Protein AF-A0A7M1KUG9-F1 (afdb_monomer_lite)

pLDDT: mean 76.92, std 13.86, range [41.53, 93.56]

Sequence (153 aa):
MKVLRDFGQHFSLPITNFSKEIDIVSGEITCELIIEKNHLEKNKGKNDKNDRYISSIELEEINVLNYLPEWEKNILDLFSIVTKEFCLSIDKNTTKILREYFQPHKDGDYFFSPDSISLGEDVGGSFYSKETFYFDENAMLIMVSIINTIDNQ

Foldseek 3Di:
DVLQVVLVVPDPRQFPDWDWDADPVVRDIDIFGKHFLVSSCVCPPVDPVSNVVSVPDPDRIDGVVVCVVVVVVVVLVVLLVVLVVVLVVDDPVVNVVLQVVAPFDDDPQWTDHQFWIFGFDDDPNDTDGPDIGGDPPVPRVSSRSNHVSPPVD

Structure (mmCIF, N/CA/C/O backbone):
data_AF-A0A7M1KUG9-F1
#
_entry.id   AF-A0A7M1KUG9-F1
#
loop_
_atom_site.group_PDB
_atom_site.id
_atom_site.type_symbol
_atom_site.label_atom_id
_atom_site.label_alt_id
_atom_site.label_comp_id
_atom_site.label_asym_id
_atom_site.label_entity_id
_atom_site.label_seq_id
_atom_site.pdbx_PDB_ins_code
_atom_site.Cartn_x
_atom_site.Cartn_y
_atom_site.Cartn_z
_atom_site.occupancy
_atom_site.B_iso_or_equiv
_atom_site.auth_seq_id
_atom_site.auth_comp_id
_atom_site.auth_asym_id
_atom_site.auth_atom_id
_atom_site.pdbx_PDB_model_num
ATOM 1 N N . MET A 1 1 ? -6.012 -4.356 4.161 1.00 75.94 1 MET A N 1
ATOM 2 C CA . MET A 1 1 ? -6.398 -3.314 3.172 1.00 75.94 1 MET A CA 1
ATOM 3 C C . MET A 1 1 ? -7.556 -3.677 2.233 1.00 75.94 1 MET A C 1
ATOM 5 O O . MET A 1 1 ? -8.439 -2.847 2.073 1.00 75.94 1 MET A O 1
ATOM 9 N N . LYS A 1 2 ? -7.643 -4.884 1.638 1.00 83.31 2 LYS A N 1
ATOM 10 C CA . LYS A 1 2 ? -8.775 -5.249 0.747 1.00 83.31 2 LYS A CA 1
ATOM 11 C C . LYS A 1 2 ? -10.164 -5.035 1.374 1.00 83.31 2 LYS A C 1
ATOM 13 O O . LYS A 1 2 ? -11.034 -4.464 0.730 1.00 83.31 2 LYS A O 1
ATOM 18 N N . VAL A 1 3 ? -10.351 -5.464 2.624 1.00 86.44 3 VAL A N 1
ATOM 19 C CA . VAL A 1 3 ? -11.620 -5.286 3.354 1.00 86.44 3 VAL A CA 1
ATOM 20 C C . VAL A 1 3 ? -12.005 -3.809 3.464 1.00 86.44 3 VAL A C 1
ATOM 22 O O . VAL A 1 3 ? -13.158 -3.473 3.227 1.00 86.44 3 VAL A O 1
ATOM 25 N N . LEU A 1 4 ? -11.042 -2.923 3.740 1.00 84.56 4 LEU A N 1
ATOM 26 C CA . LEU A 1 4 ? -11.269 -1.476 3.799 1.00 84.56 4 LEU A CA 1
ATOM 27 C C . LEU A 1 4 ? -11.642 -0.883 2.441 1.00 84.56 4 LEU A C 1
ATOM 29 O O . LEU A 1 4 ? -12.549 -0.063 2.369 1.00 84.56 4 LEU A O 1
ATOM 33 N N . ARG A 1 5 ? -10.991 -1.326 1.362 1.00 83.81 5 ARG A N 1
ATOM 34 C CA . ARG A 1 5 ? -11.351 -0.925 -0.004 1.00 83.81 5 ARG A CA 1
ATOM 35 C C . ARG A 1 5 ? -12.780 -1.344 -0.346 1.00 83.81 5 ARG A C 1
ATOM 37 O O . ARG A 1 5 ? -13.555 -0.519 -0.811 1.00 83.81 5 ARG A O 1
ATOM 44 N N . ASP A 1 6 ? -13.122 -2.612 -0.121 1.00 83.19 6 ASP A N 1
ATOM 45 C CA . ASP A 1 6 ? -14.460 -3.144 -0.408 1.00 83.19 6 ASP A CA 1
ATOM 46 C C . ASP A 1 6 ? -15.524 -2.446 0.465 1.00 83.19 6 ASP A C 1
ATOM 48 O O . ASP A 1 6 ? -16.630 -2.172 0.009 1.00 83.19 6 ASP A O 1
ATOM 52 N N . PHE A 1 7 ? -15.178 -2.084 1.704 1.00 84.81 7 PHE A N 1
ATOM 53 C CA . PHE A 1 7 ? -16.021 -1.250 2.557 1.00 84.81 7 PHE A CA 1
ATOM 54 C C . PHE A 1 7 ? -16.222 0.159 1.978 1.00 84.81 7 PHE A C 1
ATOM 56 O O . PHE A 1 7 ? -17.357 0.628 1.875 1.00 84.81 7 PHE A O 1
ATOM 63 N N . GLY A 1 8 ? -15.129 0.783 1.528 1.00 83.19 8 GLY A N 1
ATOM 64 C CA . GLY A 1 8 ? -15.079 2.107 0.905 1.00 83.19 8 GLY A CA 1
ATOM 65 C C . GLY A 1 8 ? -15.936 2.267 -0.358 1.00 83.19 8 GLY A C 1
ATOM 66 O O . GLY A 1 8 ? -16.304 3.378 -0.721 1.00 83.19 8 GLY A O 1
ATOM 67 N N . GLN A 1 9 ? -16.290 1.165 -1.027 1.00 81.12 9 GLN A N 1
ATOM 68 C CA . GLN A 1 9 ? -17.171 1.180 -2.205 1.00 81.12 9 GLN A CA 1
ATOM 69 C C . GLN A 1 9 ? -18.632 1.497 -1.865 1.00 81.12 9 GLN A C 1
ATOM 71 O O . GLN A 1 9 ? -19.404 1.886 -2.742 1.00 81.12 9 GLN A O 1
ATOM 76 N N . HIS A 1 10 ? -19.030 1.296 -0.610 1.00 80.81 10 HIS A N 1
ATOM 77 C CA . HIS A 1 10 ? -20.413 1.454 -0.160 1.00 80.81 10 HIS A CA 1
ATOM 78 C C . HIS A 1 10 ? -20.559 2.488 0.959 1.00 80.81 10 HIS A C 1
ATOM 80 O O . HIS A 1 10 ? -21.658 2.993 1.181 1.00 80.81 10 HIS A O 1
ATOM 86 N N . PHE A 1 11 ? -19.463 2.813 1.644 1.00 79.75 11 PHE A N 1
ATOM 87 C CA . PHE A 1 11 ? -19.434 3.699 2.801 1.00 79.75 11 PHE A CA 1
ATOM 88 C C . PHE A 1 11 ? -18.160 4.546 2.801 1.00 79.75 11 PHE A C 1
ATOM 90 O O . PHE A 1 11 ? -17.159 4.177 2.198 1.00 79.75 11 PHE A O 1
ATOM 97 N N . SER A 1 12 ? -18.162 5.660 3.530 1.00 82.31 12 SER A N 1
ATOM 98 C CA . SER A 1 12 ? -16.920 6.373 3.855 1.00 82.31 12 SER A CA 1
ATOM 99 C C . SER A 1 12 ? -16.001 5.495 4.711 1.00 82.31 12 SER A C 1
ATOM 101 O O . SER A 1 12 ? -16.484 4.642 5.458 1.00 82.31 12 SER A O 1
ATOM 103 N N . LEU A 1 13 ? -14.681 5.706 4.626 1.00 81.62 13 LEU A N 1
ATOM 104 C CA . LEU A 1 13 ? -13.718 4.956 5.437 1.00 81.62 13 LEU A CA 1
ATOM 105 C C . LEU A 1 13 ? -14.063 5.072 6.934 1.00 81.62 13 LEU A C 1
ATOM 107 O O . LEU A 1 13 ? -14.314 6.182 7.408 1.00 81.62 13 LEU A O 1
ATOM 111 N N . PRO A 1 14 ? -14.072 3.957 7.687 1.00 85.81 14 PRO A N 1
ATOM 112 C CA . PRO A 1 14 ? -14.559 3.927 9.062 1.00 85.81 14 PRO A CA 1
ATOM 113 C C . PRO A 1 14 ? -13.484 4.370 10.063 1.00 85.81 14 PRO A C 1
ATOM 115 O O . PRO A 1 14 ? -13.238 3.682 11.048 1.00 85.81 14 PRO A O 1
ATOM 118 N N . ILE A 1 15 ? -12.815 5.489 9.787 1.00 89.06 15 ILE A N 1
ATOM 119 C CA . ILE A 1 15 ? -11.797 6.055 10.675 1.00 89.06 15 ILE A CA 1
ATOM 120 C C . ILE A 1 15 ? -12.512 6.597 11.911 1.00 89.06 15 ILE A C 1
ATOM 122 O O . ILE A 1 15 ? -13.331 7.510 11.804 1.00 89.06 15 ILE A O 1
ATOM 126 N N . THR A 1 16 ? -12.221 6.009 13.066 1.00 91.00 16 THR A N 1
ATOM 127 C CA . THR A 1 16 ? -12.818 6.394 14.348 1.00 91.00 16 THR A CA 1
ATOM 128 C C . THR A 1 16 ? -11.923 7.352 15.116 1.00 91.00 16 THR A C 1
ATOM 130 O O . THR A 1 16 ? -12.433 8.231 15.807 1.00 91.00 16 THR A O 1
ATOM 133 N N . ASN A 1 17 ? -10.601 7.238 14.961 1.00 91.56 17 ASN A N 1
ATOM 134 C CA . ASN A 1 17 ?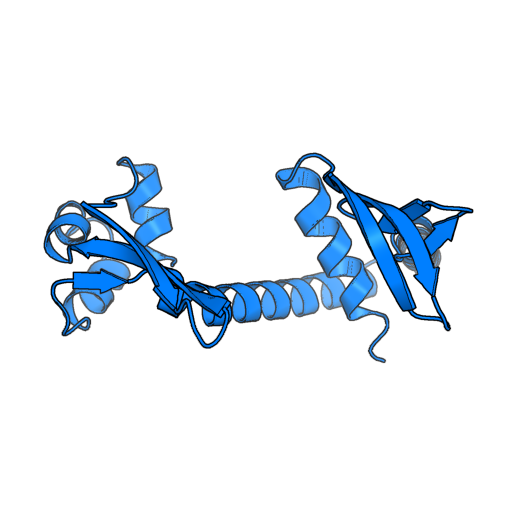 -9.659 8.136 15.613 1.00 91.56 17 ASN A CA 1
ATOM 135 C C . ASN A 1 17 ? -8.363 8.312 14.809 1.00 91.56 17 ASN A C 1
ATOM 137 O O . ASN A 1 17 ? -7.989 7.468 13.992 1.00 91.56 17 ASN A O 1
ATOM 141 N N . PHE A 1 18 ? -7.669 9.414 15.075 1.00 91.31 18 PHE A N 1
ATOM 142 C CA . PHE A 1 18 ? -6.322 9.686 14.594 1.00 91.31 18 PHE A CA 1
ATOM 143 C C . PHE A 1 18 ? -5.484 10.209 15.759 1.00 91.31 18 PHE A C 1
ATOM 145 O O . PHE A 1 18 ? -5.849 11.209 16.381 1.00 91.31 18 PHE A O 1
ATOM 152 N N . SER A 1 19 ? -4.364 9.549 16.040 1.00 90.94 19 SER A N 1
ATOM 153 C CA . SER A 1 19 ? -3.404 9.984 17.051 1.00 90.94 19 SER A CA 1
ATOM 154 C C . SER A 1 19 ? -2.059 10.287 16.390 1.00 90.94 19 SER A C 1
ATOM 156 O O . SER A 1 19 ? -1.657 9.669 15.400 1.00 90.94 19 SER A O 1
ATOM 158 N N . LYS A 1 20 ? -1.377 11.299 16.924 1.00 92.06 20 LYS A N 1
ATOM 159 C CA . LYS A 1 20 ? -0.014 11.651 16.544 1.00 92.06 20 LYS A CA 1
ATOM 160 C C . LYS A 1 20 ? 0.762 11.956 17.811 1.00 92.06 20 LYS A C 1
ATOM 162 O O . LYS A 1 20 ? 0.441 12.913 18.513 1.00 92.06 20 LYS A O 1
ATOM 167 N N . GLU A 1 21 ? 1.796 11.175 18.056 1.00 91.38 21 GLU A N 1
ATOM 168 C CA . GLU A 1 21 ? 2.724 11.360 19.158 1.00 91.38 21 GLU A CA 1
ATOM 169 C C . GLU A 1 21 ? 4.094 11.739 18.609 1.00 91.38 21 GLU A C 1
ATOM 171 O O . GLU A 1 21 ? 4.510 11.282 17.544 1.00 91.38 21 GLU A O 1
ATOM 176 N N . ILE A 1 22 ? 4.768 12.635 19.321 1.00 92.44 22 ILE A N 1
ATOM 177 C CA . ILE A 1 22 ? 6.115 13.080 18.983 1.00 92.44 22 ILE A CA 1
ATOM 178 C C . ILE A 1 22 ? 6.957 12.879 20.231 1.00 92.44 22 ILE A C 1
ATOM 180 O O . ILE A 1 22 ? 6.724 13.536 21.250 1.00 92.44 22 ILE A O 1
ATOM 184 N N . ASP A 1 23 ? 7.934 11.988 20.147 1.00 90.69 23 ASP A N 1
ATOM 185 C CA . ASP A 1 23 ? 8.963 11.887 21.166 1.00 90.69 23 ASP A CA 1
ATOM 186 C C . ASP A 1 23 ? 9.924 13.067 20.987 1.00 90.69 23 ASP A C 1
ATOM 188 O O . ASP A 1 23 ? 10.658 13.179 20.008 1.00 90.69 23 ASP A O 1
ATOM 192 N N . ILE A 1 24 ? 9.899 13.989 21.946 1.00 90.75 24 ILE A N 1
ATOM 193 C CA . ILE A 1 24 ? 10.719 15.204 21.924 1.00 90.75 24 ILE A CA 1
ATOM 194 C C . ILE A 1 24 ? 12.218 14.936 22.118 1.00 90.75 24 ILE A C 1
ATOM 196 O O . ILE A 1 24 ? 13.026 15.819 21.835 1.00 90.75 24 ILE A O 1
ATOM 200 N N . VAL A 1 25 ? 12.596 13.761 22.630 1.00 90.88 25 VAL A N 1
ATOM 201 C CA . VAL A 1 25 ? 13.990 13.378 22.884 1.00 90.88 25 VAL A CA 1
ATOM 202 C C . VAL A 1 25 ? 14.585 12.687 21.663 1.00 90.88 25 VAL A C 1
ATOM 204 O O . VAL A 1 25 ? 15.685 13.044 21.245 1.00 90.88 25 VAL A O 1
ATOM 207 N N . SER A 1 26 ? 13.874 11.713 21.090 1.00 90.12 26 SER A N 1
ATOM 208 C CA . SER A 1 26 ? 14.338 10.975 19.904 1.00 90.12 26 SER A CA 1
ATOM 209 C C . SER A 1 26 ? 13.984 11.668 18.583 1.00 90.12 26 SER A C 1
ATOM 211 O O . SER A 1 26 ? 14.631 11.423 17.567 1.00 90.12 26 SER A O 1
ATOM 213 N N . GLY A 1 27 ? 12.984 12.553 18.586 1.00 86.62 27 GLY A N 1
ATOM 214 C CA . GLY A 1 27 ? 12.403 13.138 17.378 1.00 86.62 27 GLY A CA 1
ATOM 215 C C . GLY A 1 27 ? 11.492 12.174 16.613 1.00 86.62 27 GLY A C 1
ATOM 216 O O . GLY A 1 27 ? 11.029 12.525 15.526 1.00 86.62 27 GLY A O 1
ATOM 217 N N . GLU A 1 28 ? 11.239 10.974 17.145 1.00 89.19 28 GLU A N 1
ATOM 218 C CA . GLU A 1 28 ? 10.364 9.993 16.511 1.00 89.19 28 GLU A CA 1
ATOM 219 C C . GLU A 1 28 ? 8.913 10.479 16.496 1.00 89.19 28 GLU A C 1
ATOM 221 O O . GLU A 1 28 ? 8.409 11.069 17.454 1.00 89.19 28 GLU A O 1
ATOM 226 N N . ILE A 1 29 ? 8.239 10.227 15.374 1.00 87.38 29 ILE A N 1
ATOM 227 C CA . ILE A 1 2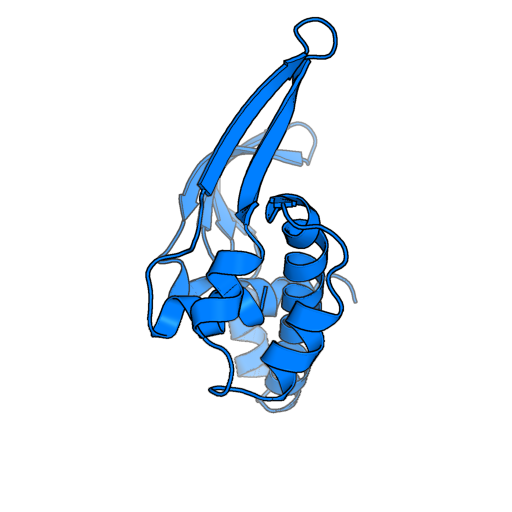9 ? 6.828 10.545 15.183 1.00 87.38 29 ILE A CA 1
ATOM 228 C C . ILE A 1 29 ? 6.075 9.229 15.041 1.00 87.38 29 ILE A C 1
ATOM 230 O O . ILE A 1 29 ? 6.271 8.503 14.066 1.00 87.38 29 ILE A O 1
ATOM 234 N N . THR A 1 30 ? 5.169 8.969 15.975 1.00 87.69 30 THR A N 1
ATOM 235 C CA . THR A 1 30 ? 4.242 7.841 15.911 1.00 87.69 30 THR A CA 1
ATOM 236 C C . THR 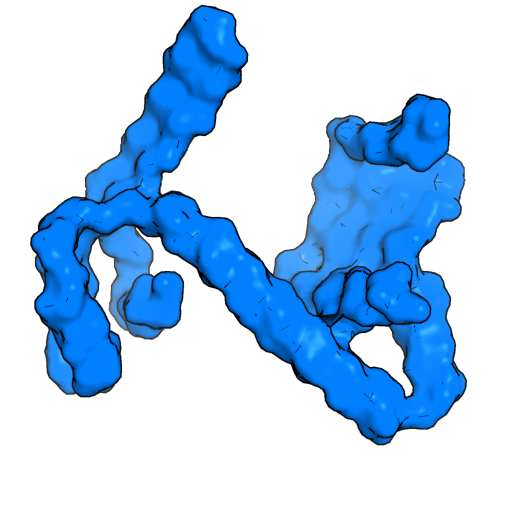A 1 30 ? 2.887 8.359 15.465 1.00 87.69 30 THR A C 1
ATOM 238 O O . THR A 1 30 ? 2.346 9.298 16.046 1.00 87.69 30 THR A O 1
ATOM 241 N N . CYS A 1 31 ? 2.331 7.760 14.419 1.00 90.19 31 CYS A N 1
ATOM 242 C CA . CYS A 1 31 ? 0.989 8.062 13.943 1.00 90.19 31 CYS A CA 1
ATOM 243 C C . CYS A 1 31 ? 0.127 6.811 14.066 1.00 90.19 31 CYS A C 1
ATOM 245 O O . CYS A 1 31 ? 0.565 5.715 13.707 1.00 90.19 31 CYS A O 1
ATOM 247 N N . GLU A 1 32 ? -1.123 6.981 14.476 1.00 92.00 32 GLU A N 1
ATOM 248 C CA . GLU A 1 32 ? -2.112 5.913 14.443 1.00 92.00 32 GLU A CA 1
ATOM 249 C C . GLU A 1 32 ? -3.369 6.385 13.731 1.00 92.00 32 GLU A C 1
ATOM 251 O O . GLU A 1 32 ? -3.868 7.490 13.953 1.00 92.00 32 GLU A O 1
ATOM 256 N N . LEU A 1 33 ? -3.892 5.522 12.866 1.00 91.06 33 LEU A N 1
ATOM 257 C CA . LEU A 1 33 ? -5.165 5.731 12.196 1.00 91.06 33 LEU A CA 1
ATOM 258 C C . LEU A 1 33 ? -6.081 4.576 12.577 1.00 91.06 33 LEU A C 1
ATOM 260 O O . LEU A 1 33 ? -5.958 3.476 12.034 1.00 91.06 33 LEU A O 1
ATOM 264 N N . ILE A 1 34 ? -6.956 4.816 13.546 1.00 93.56 34 ILE A N 1
ATOM 265 C CA . ILE A 1 34 ? -7.745 3.768 14.185 1.00 93.56 34 ILE A CA 1
ATOM 266 C C . ILE A 1 34 ? -9.073 3.585 13.455 1.00 93.56 34 ILE A C 1
ATOM 268 O O . ILE A 1 34 ? -9.753 4.551 13.098 1.00 93.56 34 ILE A O 1
ATOM 272 N N . ILE A 1 35 ? -9.441 2.324 13.258 1.00 93.06 35 ILE A N 1
ATOM 273 C CA . ILE A 1 35 ? -10.789 1.892 12.894 1.00 93.06 35 ILE A CA 1
ATOM 274 C C . ILE A 1 35 ? -11.281 0.906 13.953 1.00 93.06 35 ILE A C 1
ATOM 276 O O . ILE A 1 35 ? -10.507 0.099 14.469 1.00 93.06 35 ILE A O 1
ATOM 280 N N . GLU A 1 36 ? -12.578 0.915 14.228 1.00 93.19 36 GLU A N 1
ATOM 281 C CA . GLU A 1 36 ? -13.203 -0.119 15.053 1.00 93.19 36 GLU A CA 1
ATOM 282 C C . GLU A 1 36 ? -13.692 -1.284 14.182 1.00 93.19 36 GLU A C 1
ATOM 284 O O . GLU A 1 36 ? -14.293 -1.098 13.116 1.00 93.19 36 GLU A O 1
ATOM 289 N N . LYS A 1 37 ? -13.485 -2.514 14.652 1.00 91.94 37 LYS A N 1
ATOM 290 C CA . LYS A 1 37 ? -13.917 -3.742 13.973 1.00 91.94 37 LYS A CA 1
ATOM 291 C C . LYS A 1 37 ? -15.429 -3.770 13.735 1.00 91.94 37 LYS A C 1
ATOM 293 O O . LYS A 1 37 ? -15.865 -4.144 12.644 1.00 91.94 37 LYS A O 1
ATOM 298 N N . ASN A 1 38 ? -16.223 -3.299 14.699 1.00 91.25 38 ASN A N 1
ATOM 299 C CA . ASN A 1 38 ? -17.686 -3.223 14.599 1.00 91.25 38 ASN A CA 1
ATOM 300 C C . ASN A 1 38 ? -18.164 -2.411 13.367 1.00 91.25 38 ASN A C 1
ATOM 302 O O . ASN A 1 38 ? -19.237 -2.669 12.816 1.00 91.25 38 ASN A O 1
ATOM 306 N N . HIS A 1 39 ? -17.361 -1.458 12.877 1.00 89.88 39 HIS A N 1
ATOM 307 C CA . HIS A 1 39 ? -17.701 -0.663 11.709 1.00 89.88 39 HIS A CA 1
ATOM 308 C C . HIS A 1 39 ? -17.557 -1.504 10.444 1.00 89.88 39 HIS A C 1
ATOM 310 O O . HIS A 1 39 ? -18.416 -1.412 9.570 1.00 89.88 39 HIS A O 1
ATOM 316 N N . LEU A 1 40 ? -16.531 -2.356 10.362 1.00 88.06 40 LEU A N 1
ATOM 317 C CA . LEU A 1 40 ? -16.333 -3.277 9.240 1.00 88.06 40 LEU A CA 1
ATOM 318 C C . LEU A 1 40 ? -17.463 -4.312 9.152 1.00 88.06 40 LEU A C 1
ATOM 320 O O . LEU A 1 40 ? -17.883 -4.680 8.054 1.00 88.06 40 LEU A O 1
ATOM 324 N N . GLU A 1 41 ? -18.016 -4.719 10.296 1.00 88.81 41 GLU A N 1
ATOM 325 C CA . GLU A 1 41 ? -19.142 -5.658 10.372 1.00 88.81 41 GLU A CA 1
ATOM 326 C C . GLU A 1 41 ? -20.457 -5.099 9.806 1.00 88.81 41 GLU A C 1
ATOM 328 O O . GLU A 1 41 ? -21.360 -5.872 9.484 1.00 88.81 41 GLU A O 1
ATOM 333 N N . LYS A 1 42 ? -20.571 -3.782 9.576 1.00 85.56 42 LYS A N 1
ATOM 334 C CA . LYS A 1 42 ? -21.744 -3.191 8.898 1.00 85.56 42 LYS A CA 1
ATOM 335 C C . LYS A 1 42 ? -21.940 -3.730 7.477 1.00 85.56 42 LYS A C 1
ATOM 337 O O . LYS A 1 42 ? -23.049 -3.673 6.953 1.00 85.56 42 LYS A O 1
ATOM 342 N N . ASN A 1 43 ? -20.883 -4.269 6.866 1.00 78.69 43 ASN A N 1
ATOM 343 C CA . ASN A 1 43 ? -20.917 -4.890 5.541 1.00 78.69 43 ASN A CA 1
ATOM 344 C C . ASN A 1 43 ? -21.061 -6.423 5.575 1.00 78.69 43 ASN A C 1
ATOM 346 O O . ASN A 1 43 ? -20.892 -7.079 4.543 1.00 78.69 43 ASN A O 1
ATOM 350 N N . LYS A 1 44 ? -21.372 -7.004 6.741 1.00 84.62 44 LYS A N 1
ATOM 351 C CA . LYS A 1 44 ? -21.519 -8.453 6.910 1.00 84.62 44 LYS A CA 1
ATOM 352 C C . LYS A 1 44 ? -22.580 -9.031 5.971 1.00 84.62 44 LYS A C 1
ATOM 354 O O . LYS A 1 44 ? -23.646 -8.448 5.773 1.00 84.62 44 LYS A O 1
ATOM 359 N N . GLY A 1 45 ? -22.289 -10.189 5.387 1.00 82.88 45 GLY A N 1
ATOM 360 C CA . GLY A 1 45 ? -23.156 -10.886 4.437 1.00 82.88 45 GLY A CA 1
ATOM 361 C C . GLY A 1 45 ? -23.077 -10.361 3.002 1.00 82.88 45 GLY A C 1
ATOM 362 O O . GLY A 1 45 ? -23.785 -10.866 2.133 1.00 82.88 45 GLY A O 1
ATOM 363 N N . LYS A 1 46 ? -22.233 -9.356 2.720 1.00 82.44 46 LYS A N 1
ATOM 364 C CA . LYS A 1 46 ? -21.964 -8.893 1.345 1.00 82.44 46 LYS A CA 1
ATOM 365 C C . LYS A 1 46 ? -20.836 -9.672 0.672 1.00 82.44 46 LYS A C 1
ATOM 367 O O . LYS A 1 46 ? -20.816 -9.767 -0.553 1.00 82.44 46 LYS A O 1
ATOM 372 N N . ASN A 1 47 ? -19.891 -10.206 1.449 1.00 84.44 47 ASN A N 1
ATOM 373 C CA . ASN A 1 47 ? -18.752 -10.964 0.939 1.00 84.44 47 ASN A CA 1
ATOM 374 C C . ASN A 1 47 ? -18.226 -11.945 1.999 1.00 84.44 47 ASN A C 1
ATOM 376 O O . ASN A 1 47 ? -17.494 -11.551 2.905 1.00 84.44 47 ASN A O 1
ATOM 380 N N . ASP A 1 48 ? -18.508 -13.236 1.813 1.00 88.38 48 ASP A N 1
ATOM 381 C CA . ASP A 1 48 ? -18.121 -14.313 2.736 1.00 88.38 48 ASP A CA 1
ATOM 382 C C . ASP A 1 48 ? -16.622 -14.347 3.068 1.00 88.38 48 ASP A C 1
ATOM 384 O O . ASP A 1 48 ? -16.229 -14.748 4.165 1.00 88.38 48 ASP A O 1
ATOM 388 N N . LYS A 1 49 ? -15.751 -13.947 2.129 1.00 87.06 49 LYS A N 1
ATOM 389 C CA . LYS A 1 49 ? -14.303 -13.899 2.381 1.00 87.06 49 LYS A CA 1
ATOM 390 C C . LYS A 1 49 ? -13.947 -12.757 3.326 1.00 87.06 49 LYS A C 1
ATOM 392 O O . LYS A 1 49 ? -13.105 -12.949 4.200 1.00 87.06 49 LYS A O 1
ATOM 397 N N . ASN A 1 50 ? -14.579 -11.597 3.156 1.00 89.12 50 ASN A N 1
ATOM 398 C CA . ASN A 1 50 ? -14.366 -10.455 4.040 1.00 89.12 50 ASN A CA 1
ATOM 399 C C . ASN A 1 50 ? -14.924 -10.761 5.432 1.00 89.12 50 ASN A C 1
ATOM 401 O O . ASN A 1 50 ? -14.236 -10.510 6.413 1.00 89.12 50 ASN A O 1
ATOM 405 N N . ASP A 1 51 ? -16.089 -11.402 5.515 1.00 90.19 51 ASP A N 1
ATOM 406 C CA . ASP A 1 51 ? -16.703 -11.791 6.787 1.00 90.19 51 ASP A CA 1
ATOM 407 C C . ASP A 1 51 ? -15.814 -12.751 7.586 1.00 90.19 51 ASP A C 1
ATOM 409 O O . ASP A 1 51 ? -15.593 -12.549 8.783 1.00 90.19 51 ASP A O 1
ATOM 413 N N . ARG A 1 52 ? -15.248 -13.773 6.925 1.00 91.31 52 ARG A N 1
ATOM 414 C CA . ARG A 1 52 ? -14.289 -14.697 7.556 1.00 91.31 52 ARG A CA 1
ATOM 415 C C . ARG A 1 52 ? -13.042 -13.973 8.046 1.00 91.31 52 ARG A C 1
ATOM 417 O O . ARG A 1 52 ? -12.579 -14.254 9.145 1.00 91.31 52 ARG A O 1
ATOM 424 N N . TYR A 1 53 ? -12.514 -13.050 7.243 1.00 90.50 53 TYR A N 1
ATOM 425 C CA . TYR A 1 53 ? -11.333 -12.283 7.620 1.00 90.50 53 TYR A CA 1
ATOM 426 C C . TYR A 1 53 ? -11.613 -11.364 8.812 1.00 90.50 53 TYR A C 1
ATOM 428 O O . TYR A 1 53 ? -10.891 -11.434 9.798 1.00 90.50 53 TYR A O 1
ATOM 436 N N . ILE A 1 54 ? -12.685 -10.566 8.776 1.00 90.56 54 ILE A N 1
ATOM 437 C CA . ILE A 1 54 ? -13.077 -9.683 9.889 1.00 90.56 54 ILE A CA 1
ATOM 438 C C . ILE A 1 54 ? -13.269 -10.499 11.172 1.00 90.56 54 ILE A C 1
ATOM 440 O O . ILE A 1 54 ? -12.780 -10.109 12.227 1.00 90.56 54 ILE A O 1
ATOM 444 N N . SER A 1 55 ? -13.894 -11.676 11.074 1.00 90.31 55 SER A N 1
ATOM 445 C CA . SER A 1 55 ? -14.088 -12.576 12.220 1.00 90.31 55 SER A CA 1
ATOM 446 C C . SER A 1 55 ? -12.773 -13.102 12.813 1.00 90.31 55 SER A C 1
ATOM 448 O O . SER A 1 55 ? -12.745 -13.438 13.992 1.00 90.31 55 SER A O 1
ATOM 450 N N . SER A 1 56 ? -11.698 -13.175 12.018 1.00 91.62 56 SER A N 1
ATOM 451 C CA . SER A 1 56 ? -10.364 -13.604 12.469 1.00 91.62 56 SER A CA 1
ATOM 452 C C . SER A 1 56 ? -9.544 -12.499 13.142 1.00 91.62 56 SER A C 1
ATOM 454 O O . SER A 1 56 ? -8.511 -12.791 13.733 1.00 91.62 56 SER A O 1
ATOM 456 N N . ILE A 1 57 ? -9.985 -11.239 13.060 1.00 89.44 57 ILE A N 1
ATOM 457 C CA . ILE A 1 57 ? -9.315 -10.125 13.733 1.00 89.44 57 ILE A CA 1
ATOM 458 C C . ILE A 1 57 ? -9.669 -10.190 15.220 1.00 89.44 57 ILE A C 1
ATOM 460 O O . ILE A 1 57 ? -10.841 -10.078 15.585 1.00 89.44 57 ILE A O 1
ATOM 464 N N . GLU A 1 58 ? -8.664 -10.371 16.072 1.00 89.31 58 GLU A N 1
ATOM 465 C CA . GLU A 1 58 ? -8.854 -10.454 17.527 1.00 89.31 58 GLU A CA 1
ATOM 466 C C . GLU A 1 58 ? -9.034 -9.077 18.178 1.00 89.31 58 GLU A C 1
ATOM 468 O O . GLU A 1 58 ? -9.726 -8.956 19.184 1.00 89.31 58 GLU A O 1
ATOM 473 N N . LEU A 1 59 ? -8.430 -8.038 17.596 1.00 90.69 59 LEU A N 1
ATOM 474 C CA . LEU A 1 59 ? -8.471 -6.676 18.119 1.00 90.69 59 LEU A CA 1
ATOM 475 C C . LEU A 1 59 ? -9.774 -5.966 17.734 1.00 90.69 59 LEU A C 1
ATOM 477 O O . LEU A 1 59 ? -10.191 -6.003 16.574 1.00 90.69 59 LEU A O 1
ATOM 481 N N . GLU A 1 60 ? -10.381 -5.272 18.697 1.00 92.56 60 GLU A N 1
ATOM 482 C CA . GLU A 1 60 ? -11.550 -4.421 18.437 1.00 92.56 60 GLU A CA 1
ATOM 483 C C . GLU A 1 60 ? -11.171 -3.079 17.808 1.00 92.56 60 GLU A C 1
ATOM 485 O O . GLU A 1 60 ? -11.915 -2.551 16.983 1.00 92.56 60 GLU A O 1
ATOM 490 N N . GLU A 1 61 ? -9.987 -2.566 18.134 1.00 93.12 61 GLU A N 1
ATOM 491 C CA . GLU A 1 61 ? -9.396 -1.388 17.508 1.00 93.12 61 GLU A CA 1
ATOM 492 C C . GLU A 1 61 ? -8.229 -1.807 16.619 1.00 93.12 61 GLU A C 1
ATOM 494 O O . GLU A 1 61 ? -7.359 -2.589 17.006 1.00 93.12 61 GLU A O 1
ATOM 499 N N . ILE A 1 62 ? -8.213 -1.291 15.397 1.00 91.69 62 ILE A N 1
ATOM 500 C CA . ILE A 1 62 ? -7.239 -1.660 14.380 1.00 91.69 62 ILE A CA 1
ATOM 501 C C . ILE A 1 62 ? -6.538 -0.380 13.934 1.00 91.69 62 ILE A C 1
ATOM 503 O O . ILE A 1 62 ? -7.156 0.485 13.316 1.00 91.69 62 ILE A O 1
ATOM 507 N N . ASN A 1 63 ? -5.234 -0.272 14.195 1.00 91.56 63 ASN A N 1
ATOM 508 C CA . ASN A 1 63 ? -4.413 0.764 13.576 1.00 91.56 63 ASN A CA 1
ATOM 509 C C . ASN A 1 63 ? -4.105 0.367 12.126 1.00 91.56 63 ASN A C 1
ATOM 511 O O . ASN A 1 63 ? -3.344 -0.567 11.866 1.00 91.56 63 ASN A O 1
ATOM 515 N N . VAL A 1 64 ? -4.705 1.074 11.171 1.00 88.75 64 VAL A N 1
ATOM 516 C CA . VAL A 1 64 ? -4.569 0.798 9.735 1.00 88.75 64 VAL A CA 1
ATOM 517 C C . VAL A 1 64 ? -3.138 1.022 9.251 1.00 88.75 64 VAL A C 1
ATOM 519 O O . VAL A 1 64 ? -2.686 0.309 8.353 1.00 88.75 64 VAL A O 1
ATOM 522 N N . LEU A 1 65 ? -2.402 1.954 9.867 1.00 86.50 65 LEU A N 1
ATOM 523 C CA . LEU A 1 65 ? -1.030 2.273 9.469 1.00 86.50 65 LEU A CA 1
ATOM 524 C C . LEU A 1 65 ? -0.071 1.098 9.692 1.00 86.50 65 LEU A C 1
ATOM 526 O O . LEU A 1 65 ? 0.859 0.934 8.909 1.00 86.50 65 LEU A O 1
ATOM 530 N N . ASN A 1 66 ? -0.354 0.206 10.648 1.00 88.75 66 ASN A N 1
ATOM 531 C CA . ASN A 1 66 ? 0.445 -1.006 10.870 1.00 88.75 66 ASN A CA 1
ATOM 532 C C . ASN A 1 66 ? 0.437 -1.960 9.664 1.00 88.75 66 ASN A C 1
ATOM 534 O O . ASN A 1 66 ? 1.358 -2.752 9.492 1.00 88.75 66 ASN A O 1
ATOM 538 N N . TYR A 1 67 ? -0.595 -1.887 8.820 1.00 84.69 67 TYR A N 1
ATOM 539 C CA . TYR A 1 67 ? -0.744 -2.737 7.638 1.00 84.69 67 TYR A CA 1
ATOM 540 C C . TYR A 1 67 ? -0.257 -2.064 6.353 1.00 84.69 67 TYR A C 1
ATOM 542 O O . TYR A 1 67 ? -0.227 -2.713 5.305 1.00 84.69 67 TYR A O 1
ATOM 550 N N . LEU A 1 68 ? 0.090 -0.774 6.408 1.00 79.56 68 LEU A N 1
ATOM 551 C CA . LEU A 1 68 ? 0.515 -0.013 5.238 1.00 79.56 68 LEU A CA 1
ATOM 552 C C . LEU A 1 68 ? 1.813 -0.572 4.625 1.00 79.56 68 LEU A C 1
ATOM 554 O O . LEU A 1 68 ? 1.787 -0.818 3.421 1.00 79.56 68 LEU A O 1
ATOM 558 N N . PRO A 1 69 ? 2.877 -0.896 5.395 1.00 80.06 69 PRO A N 1
ATOM 559 C CA . PRO A 1 69 ? 4.126 -1.393 4.810 1.00 80.06 69 PRO A CA 1
ATOM 560 C C . PRO A 1 69 ? 3.964 -2.741 4.099 1.00 80.06 69 PRO A C 1
ATOM 562 O O . PRO A 1 69 ? 4.492 -2.958 3.010 1.00 80.06 69 PRO A O 1
ATOM 565 N N . GLU A 1 70 ? 3.205 -3.665 4.696 1.00 81.81 70 GLU A N 1
ATOM 566 C CA . GLU A 1 70 ? 2.947 -4.972 4.082 1.00 81.81 70 GLU A CA 1
ATOM 567 C C . GLU A 1 70 ? 2.096 -4.825 2.816 1.00 81.81 70 GLU A C 1
ATOM 569 O O . GLU A 1 70 ? 2.320 -5.502 1.811 1.00 81.81 70 GLU A O 1
ATOM 574 N N . TRP A 1 71 ? 1.106 -3.933 2.844 1.00 76.25 71 TRP A N 1
ATOM 575 C CA . TRP A 1 71 ? 0.267 -3.673 1.684 1.00 76.25 71 TRP A CA 1
ATOM 576 C C . TRP A 1 71 ? 1.040 -3.017 0.542 1.00 76.25 71 TRP A C 1
ATOM 578 O O . TRP A 1 71 ? 0.909 -3.464 -0.596 1.00 76.25 71 TRP A O 1
ATOM 588 N N . GLU A 1 72 ? 1.861 -2.016 0.851 1.00 72.81 72 GLU A N 1
ATOM 589 C CA . GLU A 1 72 ? 2.757 -1.358 -0.096 1.00 72.81 72 GLU A CA 1
ATOM 590 C C . GLU A 1 72 ? 3.679 -2.382 -0.757 1.00 72.81 72 GLU A C 1
ATOM 592 O O . GLU A 1 72 ? 3.684 -2.505 -1.981 1.00 72.81 72 GLU A O 1
ATOM 597 N N . LYS A 1 73 ? 4.355 -3.214 0.043 1.00 78.25 73 LYS A N 1
ATOM 598 C CA . LYS A 1 73 ? 5.204 -4.292 -0.470 1.00 78.25 73 LYS A CA 1
ATOM 599 C C . LYS A 1 73 ? 4.445 -5.232 -1.411 1.00 78.25 73 LYS A C 1
ATOM 601 O O . LYS A 1 73 ? 4.905 -5.495 -2.515 1.00 78.25 73 LYS A O 1
ATOM 606 N N . ASN A 1 74 ? 3.274 -5.720 -1.000 1.00 73.88 74 ASN A N 1
ATOM 607 C CA . ASN A 1 74 ? 2.477 -6.641 -1.816 1.00 73.88 74 ASN A CA 1
ATOM 608 C C . ASN A 1 74 ? 2.026 -6.013 -3.145 1.00 73.88 74 ASN A C 1
ATOM 610 O O . ASN A 1 74 ? 1.920 -6.707 -4.157 1.00 73.88 74 ASN A O 1
ATOM 614 N N . ILE A 1 75 ? 1.731 -4.711 -3.146 1.00 71.00 75 ILE A N 1
ATOM 615 C CA . ILE A 1 75 ? 1.402 -3.966 -4.361 1.00 71.00 75 ILE A CA 1
ATOM 616 C C . ILE A 1 75 ? 2.623 -3.868 -5.269 1.00 71.00 75 ILE A C 1
ATOM 618 O O . ILE A 1 75 ? 2.511 -4.202 -6.448 1.00 71.00 75 ILE A O 1
ATOM 622 N N . LEU A 1 76 ? 3.775 -3.469 -4.728 1.00 71.50 76 LEU A N 1
ATOM 623 C CA . LEU A 1 76 ? 5.027 -3.379 -5.479 1.00 71.50 76 LEU A CA 1
ATOM 624 C C . LEU A 1 76 ? 5.404 -4.732 -6.103 1.00 71.50 76 LEU A C 1
ATOM 626 O O . LEU A 1 76 ? 5.734 -4.789 -7.288 1.00 71.50 76 LEU A O 1
ATOM 630 N N . ASP A 1 77 ? 5.258 -5.828 -5.354 1.00 72.56 77 ASP A N 1
ATOM 631 C CA . ASP A 1 77 ? 5.517 -7.188 -5.837 1.00 72.56 77 ASP A CA 1
ATOM 632 C C . ASP A 1 77 ? 4.569 -7.579 -6.987 1.00 72.56 77 ASP A C 1
ATOM 634 O O . ASP A 1 77 ? 5.009 -8.085 -8.023 1.00 72.56 77 ASP A O 1
ATOM 638 N N . LEU A 1 78 ? 3.263 -7.323 -6.843 1.00 73.94 78 LEU A N 1
ATOM 639 C CA . LEU A 1 78 ? 2.282 -7.597 -7.899 1.00 73.94 78 LEU A CA 1
ATOM 640 C C . LEU A 1 78 ? 2.596 -6.804 -9.170 1.00 73.94 78 LEU A C 1
ATOM 642 O O . LEU A 1 78 ? 2.573 -7.355 -10.272 1.00 73.94 78 LEU A O 1
ATOM 646 N N . PHE A 1 79 ? 2.881 -5.515 -9.017 1.00 68.44 79 PHE A N 1
ATOM 647 C CA . PHE A 1 79 ? 3.216 -4.647 -10.134 1.00 68.44 79 PHE A CA 1
ATOM 648 C C . PHE A 1 79 ? 4.487 -5.102 -10.849 1.00 68.44 79 PHE A C 1
ATOM 650 O O . PHE A 1 79 ? 4.500 -5.147 -12.078 1.00 68.44 79 PHE A O 1
ATOM 657 N N . SER A 1 80 ? 5.515 -5.505 -10.103 1.00 68.62 80 SER A N 1
ATOM 658 C CA . SER A 1 80 ? 6.751 -6.070 -10.652 1.00 68.62 80 SER A CA 1
ATOM 659 C C . SER A 1 80 ? 6.477 -7.290 -11.540 1.00 68.62 80 SER A C 1
ATOM 661 O O . SER A 1 80 ? 6.964 -7.378 -12.672 1.00 68.62 80 SER A O 1
ATOM 663 N N . ILE A 1 81 ? 5.603 -8.195 -11.089 1.00 74.31 81 ILE A N 1
ATOM 664 C CA . ILE A 1 81 ? 5.196 -9.370 -11.872 1.00 74.31 81 ILE A CA 1
ATOM 665 C C . ILE A 1 81 ? 4.463 -8.952 -13.153 1.00 74.31 81 ILE A C 1
ATOM 667 O O . ILE A 1 81 ? 4.823 -9.400 -14.241 1.00 74.31 81 ILE A O 1
ATOM 671 N N . VAL A 1 82 ? 3.451 -8.087 -13.042 1.00 73.19 82 VAL A N 1
ATOM 672 C CA . VAL A 1 82 ? 2.631 -7.653 -14.190 1.00 73.19 82 VAL A CA 1
ATOM 673 C C . VAL A 1 82 ? 3.480 -6.936 -15.237 1.00 73.19 82 VAL A C 1
ATOM 675 O O . VAL A 1 82 ? 3.381 -7.224 -16.427 1.00 73.19 82 VAL A O 1
ATOM 678 N N . THR A 1 83 ? 4.352 -6.046 -14.783 1.00 68.25 83 THR A N 1
ATOM 679 C CA . THR A 1 83 ? 5.331 -5.326 -15.596 1.00 68.25 83 THR A CA 1
ATOM 680 C C . THR A 1 83 ? 6.198 -6.273 -16.399 1.00 68.25 83 THR A C 1
ATOM 682 O O . THR A 1 83 ? 6.352 -6.116 -17.610 1.00 68.25 83 THR A O 1
ATOM 685 N N . LYS A 1 84 ? 6.782 -7.260 -15.717 1.00 74.00 84 LYS A N 1
ATOM 686 C CA . LYS A 1 84 ? 7.687 -8.215 -16.338 1.00 74.00 84 LYS A CA 1
ATOM 687 C C . LYS A 1 84 ? 6.978 -8.970 -17.455 1.00 74.00 84 LYS A C 1
ATOM 689 O O . LYS A 1 84 ? 7.498 -9.038 -18.566 1.00 74.00 84 LYS A O 1
ATOM 694 N N . GLU A 1 85 ? 5.785 -9.487 -17.180 1.00 80.56 85 GLU A N 1
ATOM 695 C CA . GLU A 1 85 ? 4.981 -10.195 -18.177 1.00 80.56 85 GLU A CA 1
ATOM 696 C C . GLU A 1 85 ? 4.594 -9.281 -19.348 1.00 80.56 85 GLU A C 1
ATOM 698 O O . GLU A 1 85 ? 4.699 -9.678 -20.509 1.00 80.56 85 GLU A O 1
ATOM 703 N N . PHE A 1 86 ? 4.236 -8.023 -19.074 1.00 79.81 86 PHE A N 1
ATOM 704 C CA . PHE A 1 86 ? 3.934 -7.045 -20.115 1.00 79.81 86 PHE A CA 1
ATOM 705 C C . PHE A 1 86 ? 5.145 -6.770 -21.017 1.00 79.81 86 PHE A C 1
ATOM 707 O O . PHE A 1 86 ? 5.034 -6.898 -22.236 1.00 79.81 86 PHE A O 1
ATOM 714 N N . CYS A 1 87 ? 6.317 -6.474 -20.449 1.00 74.69 87 CYS A N 1
ATOM 715 C CA . CYS A 1 87 ? 7.544 -6.226 -21.213 1.00 74.69 87 CYS A CA 1
ATOM 716 C C . CYS A 1 87 ? 8.006 -7.442 -22.030 1.00 74.69 87 CYS A C 1
ATOM 718 O O . CYS A 1 87 ? 8.633 -7.265 -23.074 1.00 74.69 87 CYS A O 1
ATOM 720 N N . LEU A 1 88 ? 7.712 -8.664 -21.569 1.00 80.62 88 LEU A N 1
ATOM 721 C CA . LEU A 1 88 ? 7.961 -9.898 -22.322 1.00 80.62 88 LEU A CA 1
ATOM 722 C C . LEU A 1 88 ? 6.967 -10.097 -23.477 1.00 80.62 88 LEU A C 1
ATOM 724 O O . LEU A 1 88 ? 7.287 -10.798 -24.437 1.00 80.62 88 LEU A O 1
ATOM 728 N N . SER A 1 89 ? 5.780 -9.494 -23.392 1.00 85.50 89 SER A N 1
ATOM 729 C CA . SER A 1 89 ? 4.706 -9.638 -24.382 1.00 85.50 89 SER A CA 1
ATOM 730 C C . SER A 1 89 ? 4.778 -8.653 -25.557 1.00 85.50 89 SER A C 1
ATOM 732 O O . SER A 1 89 ? 4.135 -8.882 -26.582 1.00 85.50 89 SER A O 1
ATOM 734 N N . ILE A 1 90 ? 5.555 -7.574 -25.428 1.00 87.12 90 ILE A N 1
ATOM 735 C CA . ILE A 1 90 ? 5.710 -6.520 -26.444 1.00 87.12 90 ILE A CA 1
ATOM 736 C C . ILE A 1 90 ? 7.063 -6.621 -27.166 1.00 87.12 90 ILE A C 1
ATOM 738 O O . ILE A 1 90 ? 7.982 -7.313 -26.723 1.00 87.12 90 ILE A O 1
ATOM 742 N N . ASP A 1 91 ? 7.207 -5.939 -28.305 1.00 89.94 91 ASP A N 1
ATOM 743 C CA . ASP A 1 91 ? 8.459 -5.964 -29.056 1.00 89.94 91 ASP A CA 1
ATOM 744 C C . ASP A 1 91 ? 9.583 -5.165 -28.371 1.00 89.94 91 ASP A C 1
ATOM 746 O O . ASP A 1 91 ? 9.368 -4.234 -27.592 1.00 89.94 91 ASP A O 1
ATOM 750 N N . LYS A 1 92 ? 10.827 -5.523 -28.706 1.00 83.38 92 LYS A N 1
ATOM 751 C CA . LYS A 1 92 ? 12.026 -4.960 -28.072 1.00 83.38 92 LYS A CA 1
ATOM 752 C C . LYS A 1 92 ? 12.182 -3.451 -28.269 1.00 83.38 92 LYS A C 1
ATOM 754 O O . LYS A 1 92 ? 12.788 -2.818 -27.406 1.00 83.38 92 LYS A O 1
ATOM 759 N N . ASN A 1 93 ? 11.689 -2.876 -29.369 1.00 84.94 93 ASN A N 1
ATOM 760 C CA . ASN A 1 93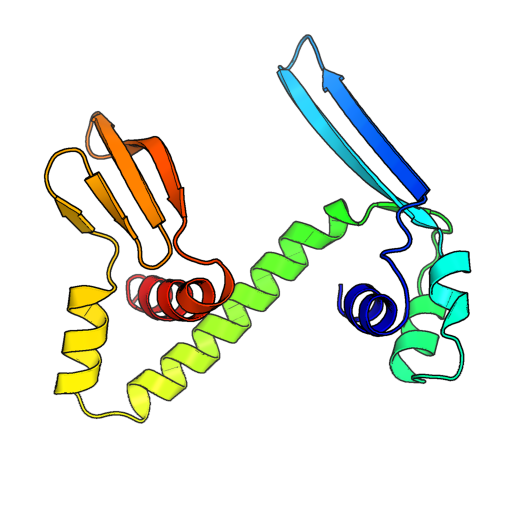 ? 11.783 -1.432 -29.582 1.00 84.94 93 ASN A CA 1
ATOM 761 C C . ASN A 1 93 ? 10.812 -0.696 -28.663 1.00 84.94 93 ASN A C 1
ATOM 763 O O . ASN A 1 93 ? 11.215 0.275 -28.027 1.00 84.94 93 ASN A O 1
ATOM 767 N N . THR A 1 94 ? 9.580 -1.184 -28.521 1.00 77.25 94 THR A N 1
ATOM 768 C CA . THR A 1 94 ? 8.625 -0.609 -27.566 1.00 77.25 94 THR A CA 1
ATOM 769 C C . THR A 1 94 ? 9.111 -0.763 -26.128 1.00 77.25 94 THR A C 1
ATOM 771 O O . THR A 1 94 ? 9.077 0.212 -25.384 1.00 77.25 94 THR A O 1
ATOM 774 N N . THR A 1 95 ? 9.673 -1.915 -25.747 1.00 75.62 95 THR A N 1
ATOM 775 C CA . THR A 1 95 ? 10.299 -2.084 -24.421 1.00 75.62 95 THR A CA 1
ATOM 776 C C . THR A 1 95 ? 11.449 -1.103 -24.201 1.00 75.62 95 THR A C 1
ATOM 778 O O . THR A 1 95 ? 11.604 -0.581 -23.103 1.00 75.62 95 THR A O 1
ATOM 781 N N . LYS A 1 96 ? 12.259 -0.828 -25.230 1.00 75.62 96 LYS A N 1
ATOM 782 C CA . LYS A 1 96 ? 13.363 0.134 -25.142 1.00 75.62 96 LYS A CA 1
ATOM 783 C C . LYS A 1 96 ? 12.857 1.566 -24.937 1.00 75.62 96 LYS A C 1
ATOM 785 O O . LYS A 1 96 ? 13.345 2.240 -24.038 1.00 75.62 96 LYS A O 1
ATOM 790 N N . ILE A 1 97 ? 11.856 1.998 -25.704 1.00 77.31 97 ILE A N 1
ATOM 791 C CA . ILE A 1 97 ? 11.225 3.323 -25.555 1.00 77.31 97 ILE A CA 1
ATOM 792 C C . ILE A 1 97 ? 10.605 3.464 -24.158 1.00 77.31 97 ILE A C 1
ATOM 794 O O . ILE A 1 97 ? 10.797 4.475 -23.488 1.00 77.31 97 ILE A O 1
ATOM 798 N N . LEU A 1 98 ? 9.914 2.421 -23.690 1.00 71.50 98 LEU A N 1
ATOM 799 C CA . LEU A 1 98 ? 9.340 2.375 -22.345 1.00 71.50 98 LEU A CA 1
ATOM 800 C C . LEU A 1 98 ? 10.384 2.330 -21.228 1.00 71.50 98 LEU A C 1
ATOM 802 O O . LEU A 1 98 ? 10.033 2.558 -20.083 1.00 71.50 98 LEU A O 1
ATOM 806 N N . ARG A 1 99 ? 11.648 2.024 -21.517 1.00 67.75 99 ARG A N 1
ATOM 807 C CA . ARG A 1 99 ? 12.733 2.217 -20.552 1.00 67.75 99 ARG A CA 1
ATOM 808 C C . ARG A 1 99 ? 13.241 3.651 -20.632 1.00 67.75 99 ARG A C 1
ATOM 810 O O . ARG A 1 99 ? 13.299 4.323 -19.621 1.00 67.75 99 ARG A O 1
ATOM 817 N N . GLU A 1 100 ? 13.534 4.162 -21.822 1.00 69.19 100 GLU A N 1
ATOM 818 C CA . GLU A 1 100 ? 14.149 5.488 -21.989 1.00 69.19 100 GLU A CA 1
ATOM 819 C C . GLU A 1 100 ? 13.314 6.650 -21.423 1.00 69.19 100 GLU A C 1
ATOM 821 O O . GLU A 1 100 ? 13.865 7.520 -20.759 1.00 69.19 100 GLU A O 1
ATOM 826 N N . TYR A 1 101 ? 11.996 6.666 -21.632 1.00 64.94 101 TYR A N 1
ATOM 827 C CA . TYR A 1 101 ? 11.141 7.799 -21.215 1.00 64.94 101 TYR A CA 1
ATOM 828 C C . TYR A 1 101 ? 10.612 7.719 -19.785 1.00 64.94 101 TYR A C 1
ATOM 830 O O . TYR A 1 101 ? 9.867 8.575 -19.318 1.00 64.94 101 TYR A O 1
ATOM 838 N N . PHE A 1 102 ? 10.967 6.641 -19.121 1.00 63.75 102 PHE A N 1
ATOM 839 C CA . PHE A 1 102 ? 10.236 6.095 -18.001 1.00 63.75 102 PHE A CA 1
ATOM 840 C C . PHE A 1 102 ? 11.256 5.574 -16.964 1.00 63.75 102 PHE A C 1
ATOM 842 O O . PHE A 1 102 ? 10.910 5.220 -15.854 1.00 63.75 102 PHE A O 1
ATOM 849 N N . GLN A 1 103 ? 12.560 5.599 -17.234 1.00 61.88 103 GLN A N 1
ATOM 850 C CA . GLN A 1 103 ? 13.572 5.478 -16.185 1.00 61.88 103 GLN A CA 1
ATOM 851 C C . GLN A 1 103 ? 13.675 6.778 -15.396 1.00 61.88 103 GLN A C 1
ATOM 853 O O . GLN A 1 103 ? 13.650 7.862 -15.999 1.00 61.88 103 GLN A O 1
ATOM 858 N N . PRO A 1 104 ? 13.824 6.683 -14.061 1.00 67.25 104 PRO A N 1
ATOM 859 C CA . PRO A 1 104 ? 14.237 7.822 -13.281 1.00 67.25 104 PRO A CA 1
ATOM 860 C C . PRO A 1 104 ? 15.548 8.373 -13.843 1.00 67.25 104 PRO A C 1
ATOM 862 O O . PRO A 1 104 ? 16.539 7.651 -13.946 1.00 67.25 104 PRO A O 1
ATOM 865 N N . HIS A 1 105 ? 15.560 9.634 -14.249 1.00 68.69 105 HIS A N 1
ATOM 866 C CA . HIS A 1 105 ? 16.745 10.259 -14.817 1.00 68.69 105 HIS A CA 1
ATOM 867 C C . HIS A 1 105 ? 16.878 11.694 -14.338 1.00 68.69 105 HIS A C 1
ATOM 869 O O . HIS A 1 105 ? 15.909 12.362 -13.981 1.00 68.69 105 HIS A O 1
ATOM 875 N N . LYS A 1 106 ? 18.119 12.167 -14.332 1.00 72.25 106 LYS A N 1
ATOM 876 C CA . LYS A 1 106 ? 18.449 13.522 -13.922 1.00 72.25 106 LYS A CA 1
ATOM 877 C C . LYS A 1 106 ? 18.667 14.406 -15.141 1.00 72.25 106 LYS A C 1
ATOM 879 O O . LYS A 1 106 ? 19.428 14.039 -16.034 1.00 72.25 106 LYS A O 1
ATOM 884 N N . ASP A 1 107 ? 18.053 15.581 -15.123 1.00 74.81 107 ASP A N 1
ATOM 885 C CA . ASP A 1 107 ? 18.295 16.655 -16.082 1.00 74.81 107 ASP A CA 1
ATOM 886 C C . ASP A 1 107 ? 18.454 17.983 -15.325 1.00 74.81 107 ASP A C 1
ATOM 888 O O . ASP A 1 107 ? 17.499 18.557 -14.796 1.00 74.81 107 ASP A O 1
ATOM 892 N N . GLY A 1 108 ? 19.704 18.432 -15.193 1.00 82.50 108 GLY A N 1
ATOM 893 C CA . GLY A 1 108 ? 20.060 19.590 -14.371 1.00 82.50 108 GLY A CA 1
ATOM 894 C C . GLY A 1 108 ? 19.711 19.390 -12.892 1.00 82.50 108 GLY A C 1
ATOM 895 O O . GLY A 1 108 ? 20.139 18.414 -12.275 1.00 82.50 108 GLY A O 1
ATOM 896 N N . ASP A 1 109 ? 18.938 20.322 -12.335 1.00 82.62 109 ASP A N 1
ATOM 897 C CA . ASP A 1 109 ? 18.476 20.299 -10.937 1.00 82.62 109 ASP A CA 1
ATOM 898 C C . ASP A 1 109 ? 17.207 19.447 -10.744 1.00 82.62 109 ASP A C 1
ATOM 900 O O . ASP A 1 109 ? 16.695 19.319 -9.631 1.00 82.62 109 ASP A O 1
ATOM 904 N N . TYR A 1 110 ? 16.688 18.854 -11.821 1.00 74.56 110 TYR A N 1
ATOM 905 C CA . TYR A 1 110 ? 15.479 18.045 -11.796 1.00 74.56 110 TYR A CA 1
ATOM 906 C C . TYR A 1 110 ? 15.811 16.557 -11.861 1.00 74.56 110 TYR A C 1
ATOM 908 O O . TYR A 1 110 ? 16.630 16.104 -12.662 1.00 74.56 110 TYR A O 1
ATOM 916 N N . PHE A 1 111 ? 15.122 15.785 -11.034 1.00 74.25 111 PHE A N 1
ATOM 917 C CA . PHE A 1 111 ? 15.055 14.340 -11.097 1.00 74.25 111 PHE A CA 1
ATOM 918 C C . PHE A 1 111 ? 13.665 13.954 -11.580 1.00 74.25 111 PHE A C 1
ATOM 920 O O . PHE A 1 111 ? 12.663 14.130 -10.887 1.00 74.25 111 PHE A O 1
ATOM 927 N N . PHE A 1 112 ? 13.609 13.468 -12.809 1.00 67.81 112 PHE A N 1
ATOM 928 C CA . PHE A 1 112 ? 12.401 12.945 -13.407 1.00 67.81 112 PHE A CA 1
ATOM 929 C C . PHE A 1 112 ? 12.250 11.516 -12.947 1.00 67.81 112 PHE A C 1
ATOM 931 O O . PHE A 1 112 ? 13.159 10.713 -13.113 1.00 67.81 112 PHE A O 1
ATOM 938 N N . SER A 1 113 ? 11.096 11.203 -12.392 1.00 65.75 113 SER A N 1
ATOM 939 C CA . SER A 1 113 ? 10.659 9.849 -12.128 1.00 65.75 113 SER A CA 1
ATOM 940 C C . SER A 1 113 ? 9.314 9.630 -12.816 1.00 65.75 113 SER A C 1
ATOM 942 O O . SER A 1 113 ? 8.661 10.583 -13.255 1.00 65.75 113 SER A O 1
ATOM 944 N N . PRO A 1 114 ? 8.879 8.378 -12.955 1.00 58.97 114 PRO A N 1
ATOM 945 C CA . PRO A 1 114 ? 7.723 8.098 -13.794 1.00 58.97 114 PRO A CA 1
ATOM 946 C C . PRO A 1 114 ? 6.395 8.515 -13.177 1.00 58.97 114 PRO A C 1
ATOM 948 O O . PRO A 1 114 ? 5.392 8.327 -13.842 1.00 58.97 114 PRO A O 1
ATOM 951 N N . ASP A 1 115 ? 6.373 9.033 -11.946 1.00 61.66 115 ASP A N 1
ATOM 952 C CA . ASP A 1 115 ? 5.217 9.607 -11.244 1.00 61.66 115 ASP A CA 1
ATOM 953 C C . ASP A 1 115 ? 5.474 10.959 -10.622 1.00 61.66 115 ASP A C 1
ATOM 955 O O . ASP A 1 115 ? 4.537 11.576 -10.118 1.00 61.66 115 ASP A O 1
ATOM 959 N N . SER A 1 116 ? 6.687 11.483 -10.725 1.00 66.94 116 SER A N 1
ATOM 960 C CA . SER A 1 116 ? 6.956 12.812 -10.223 1.00 66.94 116 SER A CA 1
ATOM 961 C C . SER A 1 116 ? 8.160 13.465 -10.872 1.00 66.94 116 SER A C 1
ATOM 963 O O . SER A 1 116 ? 9.074 12.808 -11.366 1.00 66.94 116 SER A O 1
ATOM 965 N N . ILE A 1 117 ? 8.181 14.789 -10.831 1.00 76.06 117 ILE A N 1
ATOM 966 C CA . ILE A 1 117 ? 9.394 15.569 -11.043 1.00 76.06 117 ILE A CA 1
ATOM 967 C C . ILE A 1 117 ? 9.815 16.107 -9.687 1.00 76.06 117 ILE A C 1
ATOM 969 O O . ILE A 1 117 ? 9.066 16.851 -9.052 1.00 76.06 117 ILE A O 1
ATOM 973 N N . SER A 1 118 ? 11.026 15.779 -9.264 1.00 81.25 118 SER A N 1
ATOM 974 C CA . SER A 1 118 ? 11.631 16.334 -8.061 1.00 81.25 118 SER A CA 1
ATOM 975 C C . SER A 1 118 ? 12.663 17.393 -8.428 1.00 81.25 118 SER A C 1
ATOM 977 O O . SER A 1 118 ? 13.560 17.132 -9.218 1.00 81.25 118 SER A O 1
ATOM 979 N N . LEU A 1 119 ? 12.576 18.581 -7.840 1.00 85.94 119 LEU A N 1
ATOM 980 C CA . LEU A 1 119 ? 13.638 19.586 -7.866 1.00 85.94 119 LEU A CA 1
ATOM 981 C C . LEU A 1 119 ? 14.560 19.342 -6.670 1.00 85.94 119 LEU A C 1
ATOM 983 O O . LEU A 1 119 ? 14.080 19.189 -5.547 1.00 85.94 119 LEU A O 1
ATOM 987 N N . GLY A 1 120 ? 15.873 19.326 -6.872 1.00 84.19 120 GLY A N 1
ATOM 988 C CA . GLY A 1 120 ? 16.808 18.993 -5.804 1.00 84.19 120 GLY A CA 1
ATOM 989 C C . GLY A 1 120 ? 18.270 19.204 -6.163 1.00 84.19 120 GLY A C 1
ATOM 990 O O . GLY A 1 120 ? 18.608 19.753 -7.205 1.00 84.19 120 GLY A O 1
ATOM 991 N N . GLU A 1 121 ? 19.149 18.774 -5.264 1.00 81.69 121 GLU A N 1
ATOM 992 C CA . GLU A 1 121 ? 20.598 18.929 -5.412 1.00 81.69 121 GLU A CA 1
ATOM 993 C C . GLU A 1 121 ? 21.300 17.573 -5.345 1.00 81.69 121 GLU A C 1
ATOM 995 O O . GLU A 1 121 ? 20.877 16.670 -4.623 1.00 81.69 121 GLU A O 1
ATOM 1000 N N . ASP A 1 122 ? 22.395 17.437 -6.097 1.00 73.06 122 ASP A N 1
ATOM 1001 C CA . ASP A 1 122 ? 23.323 16.321 -5.908 1.00 73.06 122 ASP A CA 1
ATOM 1002 C C . ASP A 1 122 ? 24.309 16.659 -4.805 1.00 73.06 122 ASP A C 1
ATOM 1004 O O . ASP A 1 122 ? 25.049 17.641 -4.913 1.00 73.06 122 ASP A O 1
ATOM 1008 N N . VAL A 1 123 ? 24.386 15.811 -3.787 1.00 73.12 123 VAL A N 1
ATOM 1009 C CA . VAL A 1 123 ? 25.446 15.903 -2.789 1.00 73.12 123 VAL A CA 1
ATOM 1010 C C . VAL A 1 123 ? 26.141 14.553 -2.724 1.00 73.12 123 VAL A C 1
ATOM 1012 O O . VAL A 1 123 ? 25.631 13.590 -2.161 1.00 73.12 123 VAL A O 1
ATOM 1015 N N . GLY A 1 124 ? 27.322 14.474 -3.342 1.00 68.88 124 GLY A N 1
ATOM 1016 C CA . GLY A 1 124 ? 28.162 13.276 -3.292 1.00 68.88 124 GLY A CA 1
ATOM 1017 C C . GLY A 1 124 ? 27.595 12.057 -4.029 1.00 68.88 124 GLY A C 1
ATOM 1018 O O . GLY A 1 124 ? 27.885 10.936 -3.622 1.00 68.88 124 GLY A O 1
ATOM 1019 N N . GLY A 1 125 ? 26.803 12.254 -5.090 1.00 63.69 125 GLY A N 1
ATOM 1020 C CA . GLY A 1 125 ? 26.198 11.170 -5.874 1.00 63.69 125 GLY A CA 1
ATOM 1021 C C . GLY A 1 125 ? 24.853 10.685 -5.330 1.00 63.69 125 GLY A C 1
ATOM 1022 O O . GLY A 1 125 ? 24.319 9.695 -5.821 1.00 63.69 125 GLY A O 1
ATOM 1023 N N . SER A 1 126 ? 24.319 11.354 -4.305 1.00 62.28 126 SER A N 1
ATOM 1024 C CA . SER A 1 126 ? 22.968 11.141 -3.790 1.00 62.28 126 SER A CA 1
ATOM 1025 C C . SER A 1 126 ? 22.121 12.378 -4.079 1.00 62.28 126 SER A C 1
ATOM 1027 O O . SER A 1 126 ? 22.508 13.496 -3.730 1.00 62.28 126 SER A O 1
ATOM 1029 N N . PHE A 1 127 ? 20.971 12.178 -4.727 1.00 70.38 127 PHE A N 1
ATOM 1030 C CA . PHE A 1 127 ? 20.021 13.248 -5.020 1.00 70.38 127 PHE A CA 1
ATOM 1031 C C . PHE A 1 127 ? 19.130 13.520 -3.805 1.00 70.38 127 PHE A C 1
ATOM 1033 O O . PHE A 1 127 ? 18.480 12.612 -3.286 1.00 70.38 127 PHE A O 1
ATOM 1040 N N . TYR A 1 128 ? 19.074 14.779 -3.378 1.00 72.06 128 TYR A N 1
ATOM 1041 C CA . TYR A 1 128 ? 18.223 15.236 -2.284 1.00 72.06 128 TYR A CA 1
ATOM 1042 C C . TYR A 1 128 ? 17.124 16.139 -2.833 1.00 72.06 128 TYR A C 1
ATOM 1044 O O . TYR A 1 128 ? 17.388 17.258 -3.278 1.00 72.06 128 TYR A O 1
ATOM 1052 N N . SER A 1 129 ? 15.887 15.645 -2.789 1.00 76.69 129 SER A N 1
ATOM 1053 C CA . SER A 1 129 ? 14.706 16.384 -3.237 1.00 76.69 129 SER A CA 1
ATOM 1054 C C . SER A 1 129 ? 14.374 17.532 -2.278 1.00 76.69 129 SER A C 1
ATOM 1056 O O . SER A 1 129 ? 14.252 17.326 -1.070 1.00 76.69 129 SER A O 1
ATOM 1058 N N . LYS A 1 130 ? 14.222 18.741 -2.822 1.00 79.06 130 LYS A N 1
ATOM 1059 C CA . LYS A 1 130 ? 13.724 19.937 -2.125 1.00 79.06 130 LYS A CA 1
ATOM 1060 C C . LYS A 1 130 ? 12.227 20.135 -2.341 1.00 79.06 130 LYS A C 1
ATOM 1062 O O . LYS A 1 130 ? 11.532 20.581 -1.434 1.00 79.06 130 LYS A O 1
ATOM 1067 N N . GLU A 1 131 ? 11.740 19.807 -3.531 1.00 76.62 131 GLU A N 1
ATOM 1068 C CA . GLU A 1 131 ? 10.337 19.934 -3.915 1.00 76.62 131 GLU A CA 1
ATOM 1069 C C . GLU A 1 131 ? 9.984 18.803 -4.880 1.00 76.62 131 GLU A C 1
ATOM 1071 O O . GLU A 1 131 ? 10.819 18.387 -5.678 1.00 76.62 131 GLU A O 1
ATOM 1076 N N . THR A 1 132 ? 8.778 18.242 -4.795 1.00 76.00 132 THR A N 1
ATOM 1077 C CA . THR A 1 132 ? 8.349 17.139 -5.668 1.00 76.00 132 THR A CA 1
ATOM 1078 C C . THR A 1 132 ? 6.941 17.381 -6.174 1.00 76.00 132 THR A C 1
ATOM 1080 O O . THR A 1 132 ? 6.002 17.532 -5.396 1.00 76.00 132 THR A O 1
ATOM 1083 N N . PHE A 1 133 ? 6.816 17.408 -7.495 1.00 67.31 133 PHE A N 1
ATOM 1084 C CA . PHE A 1 133 ? 5.569 17.545 -8.221 1.00 67.31 133 PHE A CA 1
ATOM 1085 C C . PHE A 1 133 ? 5.147 16.168 -8.703 1.00 67.31 133 PHE A C 1
ATOM 1087 O O . PHE A 1 133 ? 5.694 15.654 -9.677 1.00 67.31 133 PHE A O 1
ATOM 1094 N N . TYR A 1 134 ? 4.186 15.571 -8.009 1.00 64.69 134 TYR A N 1
ATOM 1095 C CA . TYR A 1 134 ? 3.586 14.320 -8.445 1.00 64.69 134 TYR A CA 1
ATOM 1096 C C . TYR A 1 134 ? 2.682 14.579 -9.647 1.00 64.69 134 TYR A C 1
ATOM 1098 O O . TYR A 1 134 ? 1.856 15.496 -9.654 1.00 64.69 134 TYR A O 1
ATOM 1106 N N . PHE A 1 135 ? 2.863 13.778 -10.683 1.00 59.88 135 PHE A N 1
ATOM 1107 C CA . PHE A 1 135 ? 1.918 13.688 -11.780 1.00 59.88 135 PHE A CA 1
ATOM 1108 C C . PHE A 1 135 ? 0.670 12.925 -11.302 1.00 59.88 135 PHE A C 1
ATOM 1110 O O . PHE A 1 135 ? 0.761 12.156 -10.349 1.00 59.88 135 PHE A O 1
ATOM 1117 N N . ASP A 1 136 ? -0.490 13.149 -11.934 1.00 51.75 136 ASP A N 1
ATOM 1118 C CA . ASP A 1 136 ? -1.793 12.594 -11.511 1.00 51.75 136 ASP A CA 1
ATOM 1119 C C . ASP A 1 136 ? -1.676 11.122 -11.060 1.00 51.75 136 ASP A C 1
ATOM 1121 O O . ASP A 1 136 ? -1.313 10.242 -11.852 1.00 51.75 136 ASP A O 1
ATOM 1125 N N . GLU A 1 137 ? -1.948 10.887 -9.768 1.00 47.56 137 GLU A N 1
ATOM 1126 C CA . GLU A 1 137 ? -1.597 9.666 -9.022 1.00 47.56 137 GLU A CA 1
ATOM 1127 C C . GLU A 1 137 ? -2.067 8.382 -9.722 1.00 47.56 137 GLU A C 1
ATOM 1129 O O . GLU A 1 137 ? -1.422 7.337 -9.629 1.00 47.56 137 GLU A O 1
ATOM 1134 N N . ASN A 1 138 ? -3.166 8.445 -10.479 1.00 50.47 138 ASN A N 1
ATOM 1135 C CA . ASN A 1 138 ? -3.763 7.269 -11.111 1.00 50.47 138 ASN A CA 1
ATOM 1136 C C . ASN A 1 138 ? -3.057 6.820 -12.399 1.00 50.47 138 ASN A C 1
ATOM 1138 O O . ASN A 1 138 ? -3.094 5.636 -12.734 1.00 50.47 138 ASN A O 1
ATOM 1142 N N . ALA A 1 139 ? -2.438 7.738 -13.145 1.00 44.75 139 ALA A N 1
ATOM 1143 C CA . ALA A 1 139 ? -1.829 7.423 -14.440 1.00 44.75 139 ALA A CA 1
ATOM 1144 C C . ALA A 1 139 ? -0.386 6.916 -14.302 1.00 44.75 139 ALA A C 1
ATOM 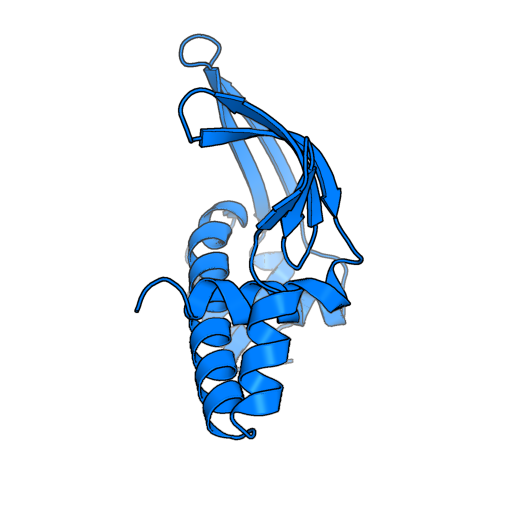1146 O O . ALA A 1 139 ? 0.107 6.187 -15.164 1.00 44.75 139 ALA A O 1
ATOM 1147 N N . MET A 1 140 ? 0.282 7.290 -13.213 1.00 49.03 140 MET A N 1
ATOM 1148 C CA . MET A 1 140 ? 1.735 7.230 -13.135 1.00 49.03 140 MET A CA 1
ATOM 1149 C C . MET A 1 140 ? 2.272 6.203 -12.131 1.00 49.03 140 MET A C 1
ATOM 1151 O O . MET A 1 140 ? 3.321 5.619 -12.391 1.00 49.03 140 MET A O 1
ATOM 1155 N N . LEU A 1 141 ? 1.498 5.831 -11.099 1.00 49.94 141 LEU A N 1
ATOM 1156 C CA . LEU A 1 141 ? 1.767 4.639 -10.269 1.00 49.94 141 LEU A CA 1
ATOM 1157 C C . LEU A 1 141 ? 1.923 3.365 -11.120 1.00 49.94 141 LEU A C 1
ATOM 1159 O O . LEU A 1 141 ? 2.750 2.499 -10.834 1.00 49.94 141 LEU A O 1
ATOM 1163 N N . ILE A 1 142 ? 1.150 3.276 -12.207 1.00 49.41 142 ILE A N 1
ATOM 1164 C CA . ILE A 1 142 ? 1.227 2.179 -13.176 1.00 49.41 142 ILE A CA 1
ATOM 1165 C C . ILE A 1 142 ? 2.582 2.189 -13.885 1.00 49.41 142 ILE A C 1
ATOM 1167 O O . ILE A 1 142 ? 3.166 1.127 -14.076 1.00 49.41 142 ILE A O 1
ATOM 1171 N N . MET A 1 143 ? 3.105 3.366 -14.233 1.00 42.91 143 MET A N 1
ATOM 1172 C CA . MET A 1 143 ? 4.334 3.475 -15.006 1.00 42.91 143 MET A CA 1
ATOM 1173 C C . MET A 1 143 ? 5.578 3.365 -14.124 1.00 42.91 143 MET A C 1
ATOM 1175 O O . MET A 1 143 ? 6.401 2.529 -14.437 1.00 42.91 143 MET A O 1
ATOM 1179 N N . VAL A 1 144 ? 5.700 4.008 -12.960 1.00 49.22 144 VAL A N 1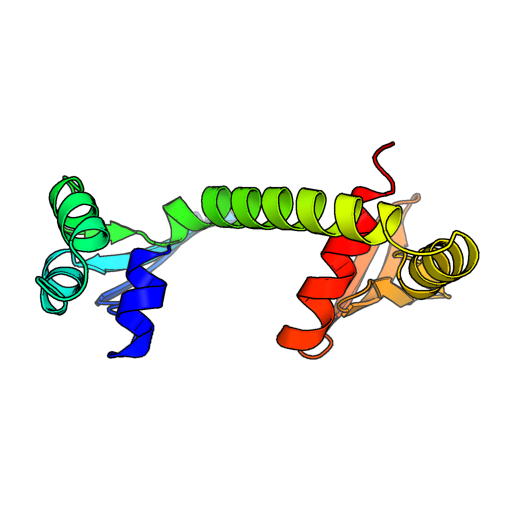
ATOM 1180 C CA . VAL A 1 144 ? 6.908 3.887 -12.089 1.00 49.22 144 VAL A CA 1
ATOM 1181 C C . VAL A 1 144 ? 7.242 2.460 -11.707 1.00 49.22 144 VAL A C 1
ATOM 1183 O O . VAL A 1 144 ? 8.403 2.045 -11.742 1.00 49.22 144 VAL A O 1
ATOM 1186 N N . SER A 1 145 ? 6.210 1.693 -11.370 1.00 48.41 145 SER A N 1
ATOM 1187 C CA . SER A 1 145 ? 6.361 0.288 -11.019 1.00 48.41 145 SER A CA 1
ATOM 1188 C C . SER A 1 145 ? 6.922 -0.546 -12.183 1.00 48.41 145 SER A C 1
ATOM 1190 O O . SER A 1 145 ? 7.665 -1.508 -11.957 1.00 48.41 145 SER A O 1
ATOM 1192 N N . ILE A 1 146 ? 6.642 -0.119 -13.425 1.00 48.44 146 ILE A N 1
ATOM 1193 C CA . ILE A 1 146 ? 7.115 -0.762 -14.650 1.00 48.44 146 ILE A CA 1
ATOM 1194 C C . ILE A 1 146 ? 8.625 -0.607 -14.809 1.00 48.44 146 ILE A C 1
ATOM 1196 O O . ILE A 1 146 ? 9.289 -1.498 -15.342 1.00 48.44 146 ILE A O 1
ATOM 1200 N N . ILE A 1 147 ? 9.200 0.483 -14.306 1.00 46.59 147 ILE A N 1
ATOM 1201 C CA . ILE A 1 147 ? 10.603 0.783 -14.573 1.00 46.59 147 ILE A CA 1
ATOM 1202 C C . ILE A 1 147 ? 11.541 0.400 -13.439 1.00 46.59 147 ILE A C 1
ATOM 1204 O O . ILE A 1 147 ? 12.579 -0.199 -13.710 1.00 46.59 147 ILE A O 1
ATOM 1208 N N . ASN A 1 148 ? 11.161 0.606 -12.178 1.00 46.56 148 ASN A N 1
ATOM 1209 C CA . ASN A 1 148 ? 12.028 0.239 -11.047 1.00 46.56 148 ASN A CA 1
ATOM 1210 C C . ASN A 1 148 ? 12.255 -1.286 -10.925 1.00 46.56 148 ASN A C 1
ATOM 1212 O O . ASN A 1 148 ? 13.196 -1.739 -10.275 1.00 46.56 148 ASN A O 1
ATOM 1216 N N . THR A 1 149 ? 11.422 -2.093 -11.587 1.00 50.75 149 THR A N 1
ATOM 1217 C CA . THR A 1 149 ? 11.569 -3.555 -11.684 1.00 50.75 149 THR A CA 1
ATOM 1218 C C . THR A 1 149 ? 12.691 -3.981 -12.645 1.00 50.75 149 THR A C 1
ATOM 1220 O O . THR A 1 149 ? 13.181 -5.108 -12.575 1.00 50.75 149 THR A O 1
ATOM 1223 N N . ILE A 1 150 ? 13.107 -3.095 -13.551 1.00 47.47 150 ILE A N 1
ATOM 1224 C CA . ILE A 1 150 ? 14.060 -3.398 -14.624 1.00 47.47 150 ILE A CA 1
ATOM 1225 C C . ILE A 1 150 ? 15.522 -3.218 -14.173 1.00 47.47 150 ILE A C 1
ATOM 1227 O O . ILE A 1 150 ? 16.375 -3.923 -14.704 1.00 47.47 150 ILE A O 1
ATOM 1231 N N . ASP A 1 151 ? 15.805 -2.371 -13.176 1.00 41.53 151 ASP A N 1
ATOM 1232 C CA . ASP A 1 151 ? 17.182 -1.989 -12.791 1.00 41.53 151 ASP A CA 1
ATOM 1233 C C . ASP A 1 151 ? 17.809 -2.824 -11.659 1.00 41.53 151 ASP A C 1
ATOM 1235 O O . ASP A 1 151 ? 18.980 -2.649 -11.333 1.00 41.53 151 ASP A O 1
ATOM 1239 N N . ASN A 1 152 ? 17.063 -3.769 -11.075 1.00 43.44 152 ASN A N 1
ATOM 1240 C CA . ASN A 1 152 ? 17.592 -4.741 -10.104 1.00 43.44 152 ASN A CA 1
ATOM 1241 C C . ASN A 1 152 ? 17.953 -6.105 -10.749 1.00 43.44 152 ASN A C 1
ATOM 1243 O O . ASN A 1 152 ? 18.047 -7.115 -10.044 1.00 43.44 152 ASN A O 1
ATOM 1247 N N . GLN A 1 153 ? 18.140 -6.142 -12.077 1.00 42.12 153 GLN A N 1
ATOM 1248 C CA . GLN A 1 153 ? 18.693 -7.264 -12.860 1.00 42.12 153 GLN A CA 1
ATOM 1249 C C . GLN A 1 153 ? 19.931 -6.822 -13.636 1.00 42.12 153 GLN A C 1
ATOM 1251 O O . GLN A 1 153 ? 20.852 -7.661 -13.759 1.00 42.12 153 GLN A O 1
#

Organism: NCBI:txid51665

Radius of gyration: 20.32 Å; chains: 1; bounding box: 51×35×52 Å

Secondary structure (DSSP, 8-state):
-HHHHHHHTTS---EEEEEEEE-TTT--EEEEEEEEHHHHGGGTTS-HHHHHHHHH---SEEEGGGGHHHHHHHHHHHHHHHHHHHHHHS-HHHHHHHHHTTS-EEETTEEE-SSEEEEEEEETTEEEEEEEEE--HHHHHHHHHHHHTTTT-